Protein AF-A0A5B7C7I0-F1 (afdb_monomer)

Organism: Davidia involucrata (NCBI:txid16924)

Secondary structure (DSSP, 8-state):
-HHHHHHHHHHHHHHHHHHHHHHH-TT--------HHHHHHHHHSGGGGT-SBSSS-SEE-TT--SS----TT-EE-S-GGGBSBSSSSSBPHHHHHHHHHHHHHHTT-S-TT-TT-PPPPPPPPP--

Sequence (128 aa):
DKTNKLALSFNQATSKLMNQLSTNLPNASYRFGDAYDVVNDVITNPQKHGFNNSDSPCCSFGKIRPALTCIPASRLCKDRSKYVFWDEYHPSDSANELIANELIRKLGFLNVNDTNAPTPPPNIAPSS

pLDDT: mean 87.79, std 14.26, range [53.06, 98.56]

Mean predicted aligned error: 8.64 Å

Solvent-accessible surface area (backbone atoms only — not comparable to full-atom values): 7889 Å² total; per-residue (Å²): 108,72,68,60,53,48,52,54,51,49,52,55,52,51,54,52,50,51,55,52,47,44,70,77,37,78,93,54,89,82,82,82,79,80,51,64,69,57,55,49,45,46,52,76,41,23,62,86,74,65,19,81,35,57,87,56,40,30,35,33,56,79,87,68,82,80,91,61,72,80,49,96,86,40,48,71,52,93,59,61,69,31,21,38,21,32,22,89,82,45,61,16,72,56,38,46,52,50,51,48,52,51,43,40,52,75,71,61,73,58,62,94,80,62,85,79,67,79,79,75,79,79,78,79,73,83,85,125

Structure (mmCIF, N/CA/C/O backbone):
data_AF-A0A5B7C7I0-F1
#
_entry.id   AF-A0A5B7C7I0-F1
#
loop_
_atom_site.group_PDB
_atom_site.id
_atom_site.type_symbol
_atom_site.label_atom_id
_atom_site.label_alt_id
_atom_site.label_comp_id
_atom_site.label_asym_id
_atom_site.label_entity_id
_atom_site.label_seq_id
_atom_site.pdbx_PDB_ins_code
_atom_site.Cartn_x
_atom_site.Cartn_y
_atom_site.Cartn_z
_atom_site.occupancy
_atom_site.B_iso_or_equiv
_atom_site.auth_seq_id
_atom_site.auth_comp_id
_atom_site.auth_asym_id
_atom_site.auth_atom_id
_atom_site.pdbx_PDB_model_num
ATOM 1 N N . ASP A 1 1 ? 11.400 7.582 5.707 1.00 76.56 1 ASP A N 1
ATOM 2 C CA . ASP A 1 1 ? 11.215 7.687 7.178 1.00 76.56 1 ASP A CA 1
ATOM 3 C C . ASP A 1 1 ? 10.120 8.637 7.646 1.00 76.56 1 ASP A C 1
ATOM 5 O O . ASP A 1 1 ? 9.203 8.170 8.309 1.00 76.56 1 ASP A O 1
ATOM 9 N N . LYS A 1 2 ? 10.171 9.947 7.349 1.00 93.69 2 LYS A N 1
ATOM 10 C CA . LYS A 1 2 ? 9.161 10.907 7.853 1.00 93.69 2 LYS A CA 1
ATOM 11 C C . LYS A 1 2 ? 7.727 10.558 7.421 1.00 93.69 2 LYS A C 1
ATOM 13 O O . LYS A 1 2 ? 6.839 10.533 8.265 1.00 93.69 2 LYS A O 1
ATOM 18 N N . THR A 1 3 ? 7.523 10.222 6.146 1.00 93.69 3 THR A N 1
ATOM 19 C CA . THR A 1 3 ? 6.205 9.848 5.600 1.00 93.69 3 THR A CA 1
ATOM 20 C C . THR A 1 3 ? 5.642 8.586 6.255 1.00 93.69 3 THR A C 1
ATOM 22 O O . THR A 1 3 ? 4.497 8.589 6.688 1.00 93.69 3 THR A O 1
ATOM 25 N N . ASN A 1 4 ? 6.463 7.545 6.433 1.00 95.81 4 ASN A N 1
ATOM 26 C CA . ASN A 1 4 ? 6.045 6.304 7.095 1.00 95.81 4 ASN A CA 1
ATOM 27 C C . ASN A 1 4 ? 5.646 6.542 8.555 1.00 95.81 4 ASN A C 1
ATOM 29 O O . ASN A 1 4 ? 4.616 6.048 9.001 1.00 95.81 4 ASN A O 1
ATOM 33 N N . LYS A 1 5 ? 6.417 7.356 9.293 1.00 97.62 5 LYS A N 1
ATOM 34 C CA . LYS A 1 5 ? 6.063 7.740 10.669 1.00 97.62 5 LYS A CA 1
ATOM 35 C C . LYS A 1 5 ? 4.719 8.468 10.723 1.00 97.62 5 LYS A C 1
ATOM 37 O O . LYS A 1 5 ? 3.924 8.198 11.621 1.00 97.62 5 LYS A O 1
ATOM 42 N N . LEU A 1 6 ? 4.461 9.369 9.772 1.00 97.81 6 LEU A N 1
ATOM 43 C CA . LEU A 1 6 ? 3.188 10.082 9.686 1.00 97.81 6 LEU A CA 1
ATOM 44 C C . LEU A 1 6 ? 2.023 9.128 9.393 1.00 97.81 6 LEU A C 1
ATOM 46 O O . LEU A 1 6 ? 1.022 9.185 10.101 1.00 97.81 6 LEU A O 1
ATOM 50 N N . ALA A 1 7 ? 2.174 8.224 8.421 1.00 97.25 7 ALA A N 1
ATOM 51 C CA . ALA A 1 7 ? 1.164 7.217 8.092 1.00 97.25 7 ALA A CA 1
ATOM 52 C C . ALA A 1 7 ? 0.836 6.321 9.299 1.00 97.25 7 ALA A C 1
ATOM 54 O O . ALA A 1 7 ? -0.326 6.181 9.667 1.00 97.25 7 ALA A O 1
ATOM 55 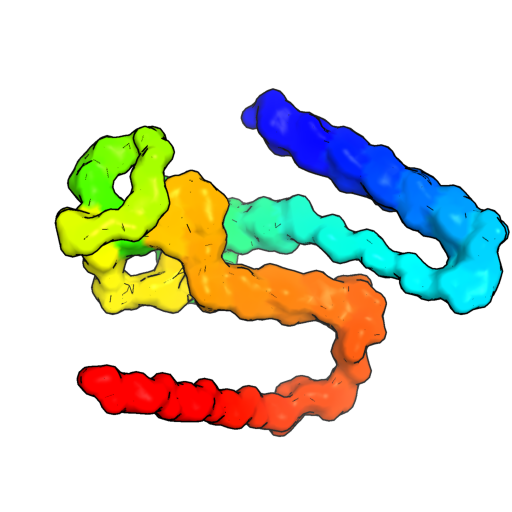N N . LEU A 1 8 ? 1.857 5.805 9.989 1.00 97.88 8 LEU A N 1
ATOM 56 C CA . LEU A 1 8 ? 1.678 4.989 11.195 1.00 97.88 8 LEU A CA 1
ATOM 57 C C . LEU A 1 8 ? 0.981 5.760 12.325 1.00 97.88 8 LEU A C 1
ATOM 59 O O . LEU A 1 8 ? 0.096 5.227 12.994 1.00 97.88 8 LEU A O 1
ATOM 63 N N . SER A 1 9 ? 1.340 7.031 12.520 1.00 98.12 9 SER A N 1
ATOM 64 C CA . SER A 1 9 ? 0.724 7.882 13.549 1.00 98.12 9 SER A CA 1
ATOM 65 C C . SER A 1 9 ? -0.745 8.171 13.230 1.00 98.12 9 SER A C 1
ATOM 67 O O . SER A 1 9 ? -1.598 8.121 14.118 1.00 98.12 9 SER A O 1
ATOM 69 N N . PHE A 1 10 ? -1.052 8.430 11.957 1.00 98.19 10 PHE A N 1
ATOM 70 C CA . PHE A 1 10 ? -2.415 8.606 11.467 1.00 98.19 10 PHE A CA 1
ATOM 71 C C . PHE A 1 10 ? -3.253 7.335 11.658 1.00 98.19 10 PHE A C 1
ATOM 73 O O . PHE A 1 10 ? -4.361 7.408 12.193 1.00 98.19 10 PHE A O 1
ATOM 80 N N . ASN A 1 11 ? -2.719 6.166 11.300 1.00 98.06 11 ASN A N 1
ATOM 81 C CA . ASN A 1 11 ? -3.413 4.888 11.466 1.00 98.06 11 ASN A CA 1
ATOM 82 C C . ASN A 1 11 ? -3.695 4.586 12.944 1.00 98.06 11 ASN A C 1
ATOM 84 O O . ASN A 1 11 ? -4.812 4.202 13.302 1.00 98.06 11 ASN A O 1
ATOM 88 N N . GLN A 1 12 ? -2.730 4.855 13.830 1.00 97.88 12 GLN A N 1
ATOM 89 C CA . GLN A 1 12 ? -2.917 4.700 15.272 1.00 97.88 12 GLN A CA 1
ATOM 90 C C . GLN A 1 12 ? -4.005 5.639 15.817 1.00 97.88 12 GLN A C 1
ATOM 92 O O . GLN A 1 12 ? -4.825 5.224 16.641 1.00 97.88 12 GLN A O 1
ATOM 97 N N . ALA A 1 13 ? -4.025 6.901 15.379 1.00 98.25 13 ALA A N 1
ATOM 98 C CA . ALA A 1 13 ? -5.044 7.867 15.787 1.00 98.25 13 ALA A CA 1
ATOM 99 C C . ALA A 1 13 ? -6.441 7.472 15.279 1.00 98.25 13 ALA A C 1
ATOM 101 O O . ALA A 1 13 ? -7.402 7.500 16.047 1.00 98.25 13 ALA A O 1
ATOM 102 N N . THR A 1 14 ? -6.544 7.027 14.025 1.00 98.12 14 THR A N 1
ATOM 103 C CA . THR A 1 14 ? -7.803 6.565 13.426 1.00 98.12 14 THR A CA 1
ATOM 104 C C . THR A 1 14 ? -8.346 5.334 14.145 1.00 98.12 14 THR A C 1
ATOM 106 O O . THR A 1 14 ? -9.528 5.294 14.476 1.00 98.12 14 THR A O 1
ATOM 109 N N . SER A 1 15 ? -7.492 4.365 14.482 1.00 96.25 15 SER A N 1
ATOM 110 C CA . SER A 1 15 ? -7.894 3.190 15.267 1.00 96.25 15 SER A CA 1
ATOM 111 C C . SER A 1 15 ? -8.486 3.580 16.631 1.00 96.25 15 SER A C 1
ATOM 113 O O . SER A 1 15 ? -9.556 3.101 17.014 1.00 96.25 15 SER A O 1
ATOM 115 N N . LYS A 1 16 ? -7.866 4.540 17.335 1.00 97.00 16 LYS A N 1
ATOM 116 C CA . LYS A 1 16 ? -8.408 5.082 18.596 1.00 97.00 16 LYS A CA 1
ATOM 117 C C . LYS A 1 16 ? -9.768 5.756 18.398 1.00 97.00 16 LYS A C 1
ATOM 119 O O . LYS A 1 16 ? -10.677 5.503 19.186 1.00 97.00 16 LYS A O 1
ATOM 124 N N . LEU A 1 17 ? -9.919 6.565 17.348 1.00 97.31 17 LEU A N 1
ATOM 125 C CA . LEU A 1 17 ? -11.186 7.220 17.019 1.00 97.31 17 LEU A CA 1
ATOM 126 C C . LEU A 1 17 ? -12.294 6.195 16.734 1.00 97.31 17 LEU A C 1
ATOM 128 O O . LEU A 1 17 ? -13.402 6.340 17.241 1.00 97.31 17 LEU A O 1
ATOM 132 N N . MET A 1 18 ? -12.000 5.133 15.982 1.00 95.88 18 MET A N 1
ATOM 133 C CA . MET A 1 18 ? -12.984 4.085 15.678 1.00 95.88 18 MET A CA 1
ATOM 134 C C . MET A 1 18 ? -13.446 3.341 16.936 1.00 95.88 18 MET A C 1
ATOM 136 O O . MET A 1 18 ? -14.637 3.055 17.072 1.00 95.88 18 MET A O 1
ATOM 140 N N . ASN A 1 19 ? -12.544 3.096 17.891 1.00 93.44 19 ASN A N 1
ATOM 141 C CA . ASN A 1 19 ? -12.912 2.526 19.190 1.00 93.44 19 ASN A CA 1
ATOM 142 C C . ASN A 1 19 ? -13.835 3.468 19.980 1.00 93.44 19 ASN A C 1
ATOM 144 O O . ASN A 1 19 ? -14.824 3.020 20.553 1.00 93.44 19 ASN A O 1
ATOM 148 N N . GLN A 1 20 ? -13.557 4.775 19.975 1.00 96.31 20 GLN A N 1
ATOM 149 C CA . GLN A 1 20 ? -14.411 5.770 20.636 1.00 96.31 20 GLN A CA 1
ATOM 150 C C . GLN A 1 20 ? -15.800 5.859 19.992 1.00 96.31 20 GLN A C 1
ATOM 152 O O . GLN A 1 20 ? -16.805 5.874 20.701 1.00 96.31 20 GLN A O 1
ATOM 157 N N . LEU A 1 21 ? -15.870 5.881 18.658 1.00 96.56 21 LEU A N 1
ATOM 158 C CA . LEU A 1 21 ? -17.138 5.900 17.926 1.00 96.56 21 LEU A CA 1
ATOM 159 C C . LEU A 1 21 ? -17.967 4.643 18.199 1.00 96.56 21 LEU A C 1
ATOM 161 O O . LEU A 1 21 ? -19.168 4.758 18.422 1.00 96.56 21 LEU A O 1
ATOM 165 N N . SER A 1 22 ? -17.328 3.472 18.259 1.00 93.81 22 SER A N 1
ATOM 166 C CA . SER A 1 22 ? -18.006 2.204 18.564 1.00 93.81 22 SER A CA 1
ATOM 167 C C . SER A 1 22 ? -18.650 2.205 19.957 1.00 93.81 22 SER A C 1
ATOM 169 O O . SER A 1 22 ? -19.727 1.647 20.132 1.00 93.81 22 SER A O 1
ATOM 171 N N . THR A 1 23 ? -18.034 2.874 20.938 1.00 93.25 23 THR A N 1
ATOM 172 C CA . THR A 1 23 ? -18.614 3.048 2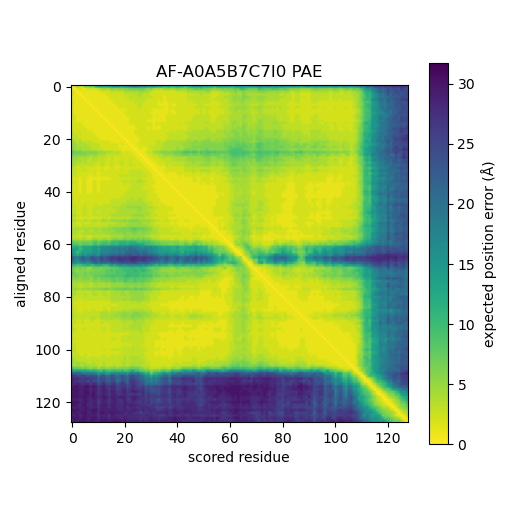2.282 1.00 93.25 23 THR A CA 1
ATOM 173 C C . THR A 1 23 ? -19.772 4.049 22.291 1.00 93.25 23 THR A C 1
ATOM 175 O O . THR A 1 23 ? -20.764 3.839 22.984 1.00 93.25 23 THR A O 1
ATOM 178 N N . ASN A 1 24 ? -19.659 5.140 21.530 1.00 97.00 24 ASN A N 1
ATOM 179 C CA . ASN A 1 24 ? -20.640 6.231 21.546 1.00 97.00 24 ASN A CA 1
ATOM 180 C C . ASN A 1 24 ? -21.871 5.964 20.668 1.00 97.00 24 ASN A C 1
ATOM 182 O O . ASN A 1 24 ? -22.919 6.572 20.880 1.00 97.00 24 ASN A O 1
ATOM 186 N N . LEU A 1 25 ? -21.748 5.089 19.669 1.00 96.88 25 LEU A N 1
ATOM 187 C CA . LEU A 1 25 ? -22.783 4.799 18.677 1.00 96.88 25 LEU A CA 1
ATOM 188 C C . LEU A 1 25 ? -23.041 3.284 18.624 1.00 96.88 25 LEU A C 1
ATOM 190 O O . LEU A 1 25 ? -22.655 2.631 17.656 1.00 96.88 25 LEU A O 1
ATOM 194 N N . PRO A 1 26 ? -23.721 2.707 19.635 1.00 91.81 26 PRO A N 1
ATOM 195 C CA . PRO A 1 26 ? -23.844 1.253 19.801 1.00 91.81 26 PRO A CA 1
ATOM 196 C C . PRO A 1 26 ? -24.618 0.547 18.675 1.00 91.81 26 PRO A C 1
ATOM 198 O O . PRO A 1 26 ? -24.524 -0.667 18.532 1.00 91.81 26 PRO A O 1
ATOM 201 N N . ASN A 1 27 ? -25.364 1.301 17.861 1.00 96.25 27 ASN A N 1
ATOM 202 C CA . ASN A 1 27 ? -26.117 0.781 16.716 1.00 96.25 27 ASN A CA 1
ATOM 203 C C . ASN A 1 27 ? -25.355 0.899 15.383 1.00 96.25 27 ASN A C 1
ATOM 205 O O . ASN A 1 27 ? -25.908 0.572 14.334 1.00 96.25 27 ASN A O 1
ATOM 209 N N . ALA A 1 28 ? -24.112 1.388 15.397 1.00 94.50 28 ALA A N 1
ATOM 210 C CA . ALA A 1 28 ? -23.260 1.495 14.220 1.00 94.50 28 ALA A CA 1
ATOM 211 C C . ALA A 1 28 ? -22.070 0.531 14.322 1.00 94.50 28 ALA A C 1
ATOM 213 O O . ALA A 1 28 ? -21.519 0.298 15.394 1.00 94.50 28 ALA A O 1
ATOM 214 N N . SER A 1 29 ? -21.665 -0.035 13.184 1.00 90.88 29 SER A N 1
ATOM 215 C CA . SER A 1 29 ? -20.516 -0.939 13.095 1.00 90.88 29 SER A CA 1
ATOM 216 C C . SER A 1 29 ? -19.380 -0.284 12.325 1.00 90.88 29 SER A C 1
ATOM 218 O O . SER A 1 29 ? -19.566 0.161 11.195 1.00 90.88 29 SER A O 1
ATOM 220 N N . TYR A 1 30 ? -18.190 -0.279 12.923 1.00 90.06 30 TYR A N 1
ATOM 221 C CA . TYR A 1 30 ? -16.982 0.286 12.329 1.00 90.06 30 TYR A CA 1
ATOM 222 C C . TYR A 1 30 ? -15.891 -0.776 12.206 1.00 90.06 30 TYR A C 1
ATOM 224 O O . TYR A 1 30 ? -15.731 -1.659 13.059 1.00 90.06 30 TYR A O 1
ATOM 232 N N . ARG A 1 31 ? -15.118 -0.678 11.128 1.00 90.25 31 ARG A N 1
ATOM 233 C CA . ARG A 1 31 ? -13.903 -1.454 10.885 1.00 90.25 31 ARG A CA 1
ATOM 234 C C . ARG A 1 31 ? -12.894 -0.535 10.214 1.00 90.25 31 ARG A C 1
ATOM 236 O O . ARG A 1 31 ? -13.233 0.144 9.250 1.00 90.25 31 ARG A O 1
ATOM 243 N N . PHE A 1 32 ? -11.669 -0.509 10.725 1.00 93.56 32 PHE A N 1
ATOM 244 C CA . PHE A 1 32 ? -10.584 0.253 10.118 1.00 93.56 32 PHE A CA 1
ATOM 245 C C . PHE A 1 32 ? -9.684 -0.688 9.319 1.00 93.56 32 PHE A C 1
ATOM 247 O O . PHE A 1 32 ? -9.035 -1.562 9.892 1.00 93.56 32 PHE A O 1
ATOM 254 N N . GLY A 1 33 ? -9.667 -0.519 7.997 1.00 93.00 33 GLY A N 1
ATOM 255 C CA . GLY A 1 33 ? -8.779 -1.254 7.100 1.00 93.00 33 GLY A CA 1
ATOM 256 C C . GLY A 1 33 ? -7.382 -0.644 7.088 1.00 93.00 33 GLY A C 1
ATOM 257 O O . GLY A 1 33 ? -7.036 0.065 6.147 1.00 93.00 33 GLY A O 1
ATOM 258 N N . ASP A 1 34 ? -6.591 -0.897 8.131 1.00 95.38 34 ASP A N 1
ATOM 259 C CA . ASP A 1 34 ? -5.182 -0.499 8.142 1.00 95.38 34 ASP A CA 1
ATOM 260 C C . ASP A 1 34 ? -4.397 -1.296 7.086 1.00 95.38 34 ASP A C 1
ATOM 262 O O . ASP A 1 34 ? -4.117 -2.488 7.244 1.00 95.38 34 ASP A O 1
ATOM 266 N N . ALA A 1 35 ? -4.064 -0.622 5.987 1.00 96.44 35 ALA A N 1
ATOM 267 C CA . A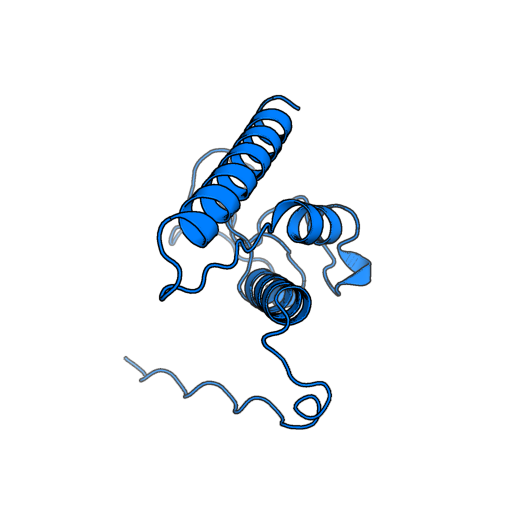LA A 1 35 ? -3.359 -1.209 4.857 1.00 96.44 35 ALA A CA 1
ATOM 268 C C . ALA A 1 35 ? -1.831 -1.143 4.979 1.00 96.44 35 ALA A C 1
ATOM 270 O O . ALA A 1 35 ? -1.155 -1.723 4.131 1.00 96.44 35 ALA A O 1
ATOM 271 N N . TYR A 1 36 ? -1.272 -0.458 5.987 1.00 97.50 36 TYR A N 1
ATOM 272 C CA . TYR A 1 36 ? 0.161 -0.140 6.021 1.00 97.50 36 TYR A CA 1
ATOM 273 C C . TYR A 1 36 ? 1.025 -1.399 5.933 1.00 97.50 36 TYR A C 1
ATOM 275 O O . TYR A 1 36 ? 1.874 -1.504 5.050 1.00 97.50 36 TYR A O 1
ATOM 283 N N . ASP A 1 37 ? 0.762 -2.384 6.791 1.00 96.88 37 ASP A N 1
ATOM 284 C CA . ASP A 1 37 ? 1.552 -3.618 6.822 1.00 96.88 37 ASP A CA 1
ATOM 285 C C . ASP A 1 37 ? 1.372 -4.457 5.554 1.00 96.88 37 ASP A C 1
ATOM 287 O O . ASP A 1 37 ? 2.321 -5.090 5.097 1.00 96.88 37 ASP A O 1
ATOM 291 N N . VAL A 1 38 ? 0.166 -4.455 4.971 1.00 97.56 38 VAL A N 1
ATOM 292 C CA . VAL A 1 38 ? -0.128 -5.191 3.730 1.00 97.56 38 VAL A CA 1
ATOM 293 C C . VAL A 1 38 ? 0.662 -4.582 2.577 1.00 97.56 38 VAL A C 1
ATOM 295 O O . VAL A 1 38 ? 1.411 -5.281 1.901 1.00 97.56 38 VAL A O 1
ATOM 298 N N . VAL A 1 39 ? 0.554 -3.267 2.392 1.00 97.81 39 VAL A N 1
ATOM 299 C CA . VAL A 1 39 ? 1.272 -2.534 1.344 1.00 97.81 39 VAL A CA 1
ATOM 300 C C . VAL A 1 39 ? 2.784 -2.652 1.539 1.00 97.81 39 VAL A C 1
ATOM 302 O O . VAL A 1 39 ? 3.509 -2.910 0.581 1.00 97.81 39 VAL A O 1
ATOM 305 N N . ASN A 1 40 ? 3.273 -2.525 2.775 1.00 97.75 40 ASN A N 1
ATOM 306 C CA . ASN A 1 40 ? 4.694 -2.666 3.072 1.00 97.75 40 ASN A CA 1
ATOM 307 C C . ASN A 1 40 ? 5.213 -4.077 2.746 1.00 97.75 40 ASN A C 1
ATOM 309 O O . ASN A 1 40 ? 6.293 -4.195 2.170 1.00 97.75 40 ASN A O 1
ATOM 313 N N . ASP A 1 41 ? 4.464 -5.142 3.056 1.00 98.25 41 ASP A N 1
ATOM 314 C CA . ASP A 1 41 ? 4.849 -6.516 2.689 1.00 98.25 41 ASP A CA 1
ATOM 315 C C . ASP A 1 41 ? 4.862 -6.713 1.165 1.00 98.25 41 ASP A C 1
ATOM 317 O O . ASP A 1 41 ? 5.790 -7.321 0.640 1.00 98.25 41 ASP A O 1
ATOM 321 N N . VAL A 1 42 ? 3.899 -6.143 0.433 1.00 98.25 42 VAL A N 1
ATOM 322 C CA . VAL A 1 42 ? 3.873 -6.192 -1.042 1.00 98.25 42 VAL A CA 1
ATOM 323 C C . VAL A 1 42 ? 5.085 -5.481 -1.652 1.00 98.25 42 VAL A C 1
ATOM 325 O O . VAL A 1 42 ? 5.682 -5.984 -2.602 1.00 98.25 42 VAL A O 1
ATOM 328 N N . ILE A 1 43 ? 5.486 -4.333 -1.102 1.00 98.00 43 ILE A N 1
ATOM 329 C CA . ILE A 1 43 ? 6.633 -3.561 -1.601 1.00 98.00 43 ILE A CA 1
ATOM 330 C C . ILE A 1 43 ? 7.963 -4.240 -1.262 1.00 98.00 43 ILE A C 1
ATOM 332 O O . ILE A 1 43 ? 8.859 -4.279 -2.107 1.00 98.00 43 ILE A O 1
ATOM 336 N N . THR A 1 44 ? 8.106 -4.742 -0.033 1.00 98.19 44 THR A N 1
ATOM 337 C CA . THR A 1 44 ? 9.368 -5.310 0.473 1.00 98.19 44 THR A CA 1
ATOM 338 C C . THR A 1 44 ? 9.577 -6.763 0.052 1.00 98.19 44 THR A C 1
ATOM 340 O O . THR A 1 44 ? 10.720 -7.180 -0.120 1.00 98.19 44 THR A O 1
ATOM 343 N N . ASN A 1 45 ? 8.495 -7.509 -0.189 1.00 98.25 45 ASN A N 1
ATOM 344 C CA . ASN A 1 45 ? 8.512 -8.908 -0.617 1.00 98.25 45 ASN A CA 1
ATOM 345 C C . ASN A 1 45 ? 7.695 -9.127 -1.911 1.00 98.25 45 ASN A C 1
ATOM 347 O O . ASN A 1 45 ? 6.831 -10.004 -1.946 1.00 98.25 45 ASN A O 1
ATOM 351 N N . PRO A 1 46 ? 7.950 -8.392 -3.010 1.00 98.12 46 PRO A N 1
ATOM 352 C CA . PRO A 1 46 ? 7.090 -8.412 -4.199 1.00 98.12 46 PRO A CA 1
ATOM 353 C C . PRO A 1 46 ? 6.979 -9.804 -4.833 1.00 98.12 46 PRO A C 1
ATOM 355 O O . PRO A 1 46 ? 5.897 -10.217 -5.247 1.00 98.12 46 PRO A O 1
ATOM 358 N N . GLN A 1 47 ? 8.070 -10.574 -4.831 1.00 98.19 47 GLN A N 1
ATOM 359 C CA . GLN A 1 47 ? 8.115 -11.914 -5.424 1.00 98.19 47 GLN A CA 1
ATOM 360 C C . GLN A 1 47 ? 7.225 -12.922 -4.692 1.00 98.19 47 GLN A C 1
ATOM 362 O O . GLN A 1 47 ? 6.627 -13.783 -5.335 1.00 98.19 47 GLN A O 1
ATOM 367 N N . LYS A 1 48 ? 7.076 -12.785 -3.366 1.00 98.25 48 LYS A N 1
ATOM 368 C CA . LYS A 1 48 ? 6.147 -13.597 -2.558 1.00 98.25 48 LYS A CA 1
ATOM 369 C C . LYS A 1 48 ? 4.701 -13.432 -3.035 1.00 98.25 48 LYS A C 1
ATOM 371 O O . LYS A 1 48 ? 3.910 -14.361 -2.932 1.00 98.25 48 LYS A O 1
ATOM 376 N N . HIS A 1 49 ? 4.392 -12.260 -3.580 1.00 97.81 49 HIS A N 1
ATOM 377 C CA . HIS A 1 49 ? 3.072 -11.852 -4.049 1.00 97.81 49 HIS A CA 1
ATOM 378 C C . HIS A 1 49 ? 2.932 -11.924 -5.576 1.00 97.81 49 HIS A C 1
ATOM 380 O O . HIS A 1 49 ? 1.960 -11.432 -6.137 1.00 97.81 49 HIS A O 1
ATOM 386 N N . GLY A 1 50 ? 3.898 -12.539 -6.270 1.00 97.75 50 GLY A N 1
ATOM 387 C CA . GLY A 1 50 ? 3.854 -12.734 -7.720 1.00 97.75 50 GLY A CA 1
ATOM 388 C C . GLY A 1 50 ? 4.278 -11.525 -8.562 1.00 97.75 50 GLY A C 1
ATOM 389 O O . GLY A 1 50 ? 4.194 -11.608 -9.794 1.00 97.75 50 GLY A O 1
ATOM 390 N N . PHE A 1 51 ? 4.768 -10.450 -7.933 1.00 98.56 51 PHE A N 1
ATOM 391 C CA . PHE A 1 51 ? 5.340 -9.277 -8.595 1.00 98.56 51 PHE A CA 1
ATOM 392 C C . PHE A 1 51 ? 6.853 -9.416 -8.782 1.00 98.56 51 PHE A C 1
ATOM 394 O O . PHE A 1 51 ? 7.567 -9.939 -7.929 1.00 98.56 51 PHE A O 1
ATOM 401 N N . ASN A 1 52 ? 7.369 -8.866 -9.878 1.00 98.25 52 ASN A N 1
ATOM 402 C CA . ASN A 1 52 ? 8.804 -8.848 -10.164 1.00 98.25 52 ASN A CA 1
ATOM 403 C C . ASN A 1 52 ? 9.444 -7.494 -9.839 1.00 98.25 52 ASN A C 1
ATOM 405 O O . ASN A 1 52 ? 10.666 -7.419 -9.726 1.00 98.25 52 ASN A O 1
ATOM 409 N N . ASN A 1 53 ? 8.645 -6.429 -9.727 1.00 97.38 53 ASN A N 1
ATOM 410 C CA . ASN A 1 53 ? 9.147 -5.077 -9.533 1.00 97.38 53 ASN A CA 1
ATOM 411 C C . ASN A 1 53 ? 8.245 -4.246 -8.613 1.00 97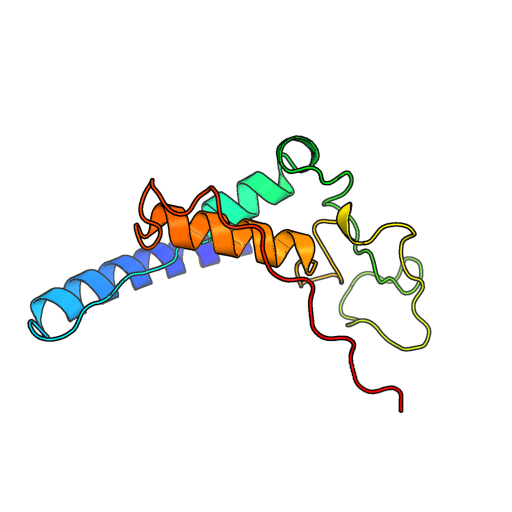.38 53 ASN A C 1
ATOM 413 O O . ASN A 1 53 ? 7.048 -4.106 -8.864 1.00 97.38 53 ASN A O 1
ATOM 417 N N . SER A 1 54 ? 8.855 -3.646 -7.593 1.00 97.12 54 SER A N 1
ATOM 418 C CA . SER A 1 54 ? 8.231 -2.696 -6.668 1.00 97.12 54 SER A CA 1
ATOM 419 C C 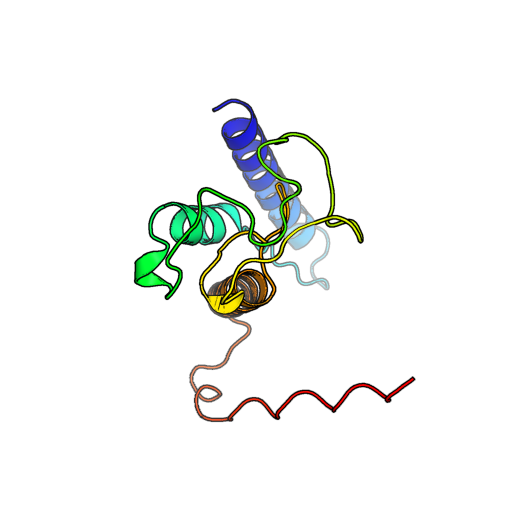. SER A 1 54 ? 8.964 -1.353 -6.582 1.00 97.12 54 SER A C 1
ATOM 421 O O . SER A 1 54 ? 8.574 -0.512 -5.786 1.00 97.12 54 SER A O 1
ATOM 423 N N . ASP A 1 55 ? 9.998 -1.118 -7.395 1.00 93.38 55 ASP A N 1
ATOM 424 C CA . ASP A 1 55 ? 10.857 0.080 -7.300 1.00 93.38 55 ASP A CA 1
ATOM 425 C C . ASP A 1 55 ? 10.671 1.062 -8.477 1.00 93.38 55 ASP A C 1
ATOM 427 O O . ASP A 1 55 ? 11.099 2.223 -8.462 1.00 93.38 55 ASP A O 1
ATOM 431 N N . SER A 1 56 ? 10.009 0.621 -9.547 1.00 91.75 56 SER A N 1
ATOM 432 C CA . SER A 1 56 ? 9.677 1.501 -10.670 1.00 91.75 56 SER A CA 1
ATOM 433 C C . SER A 1 56 ? 8.264 1.323 -11.195 1.00 91.75 56 SER A C 1
ATOM 435 O O . SER A 1 56 ? 7.737 0.211 -11.145 1.00 91.75 56 SER A O 1
ATOM 437 N N . PRO A 1 57 ? 7.645 2.408 -11.698 1.00 92.25 57 PRO A N 1
ATOM 438 C CA . PRO A 1 57 ? 6.289 2.343 -12.203 1.00 92.25 57 PRO A CA 1
ATOM 439 C C . PRO A 1 57 ? 6.229 1.603 -13.535 1.00 92.25 57 PRO A C 1
ATOM 441 O O . PRO A 1 57 ? 7.166 1.639 -14.340 1.00 92.25 57 PRO A O 1
ATOM 444 N N . CYS A 1 58 ? 5.093 0.963 -13.794 1.00 93.88 58 CYS A N 1
ATOM 445 C CA . CYS A 1 58 ? 4.833 0.368 -15.096 1.00 93.88 58 CYS A CA 1
ATOM 446 C C . CYS A 1 58 ? 4.647 1.434 -16.186 1.00 93.88 58 CYS A C 1
ATOM 448 O O . CYS A 1 58 ? 5.160 1.275 -17.294 1.00 93.88 58 CYS A O 1
ATOM 450 N N . CYS A 1 59 ? 3.923 2.513 -15.889 1.00 92.44 59 CYS A N 1
A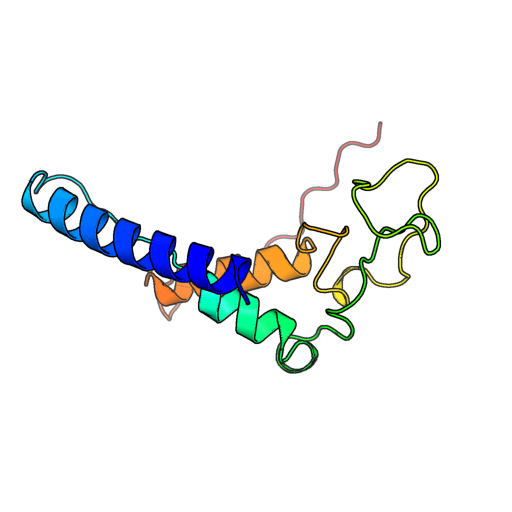TOM 451 C CA . CYS A 1 59 ? 3.760 3.657 -16.771 1.00 92.44 59 CYS A CA 1
ATOM 452 C C . CYS A 1 59 ? 4.794 4.733 -16.426 1.00 92.44 59 CYS A C 1
ATOM 454 O O . CYS A 1 59 ? 4.742 5.338 -15.359 1.00 92.44 59 CYS A O 1
ATOM 456 N N . SER A 1 60 ? 5.730 4.991 -17.339 1.00 89.06 60 SER A N 1
ATOM 457 C CA . SER A 1 60 ? 6.812 5.957 -17.121 1.00 89.06 60 SER A CA 1
ATOM 458 C C . SER A 1 60 ? 7.079 6.814 -18.350 1.00 89.06 60 SER A C 1
ATOM 460 O O . SER A 1 60 ? 6.982 6.361 -19.492 1.00 89.06 60 SER A O 1
ATOM 462 N N . PHE A 1 61 ? 7.474 8.066 -18.125 1.00 85.44 61 PHE A N 1
ATOM 463 C CA . PHE A 1 61 ? 7.967 8.951 -19.176 1.00 85.44 61 PHE A CA 1
ATOM 464 C C . PHE A 1 61 ? 9.495 9.076 -19.081 1.00 85.44 61 PHE A C 1
ATOM 466 O O . PHE A 1 61 ? 10.057 10.051 -18.579 1.00 85.44 61 PHE A O 1
ATOM 473 N N . GLY A 1 62 ? 10.190 8.026 -19.526 1.00 77.00 62 GLY A N 1
ATOM 474 C CA . GLY A 1 62 ? 11.648 7.947 -19.432 1.00 77.00 62 GLY A CA 1
ATOM 475 C C . GLY A 1 62 ? 12.130 7.878 -17.979 1.00 77.00 62 GLY A C 1
ATOM 476 O O . GLY A 1 62 ? 11.574 7.143 -17.173 1.00 77.00 62 GLY A O 1
ATOM 477 N N . LYS A 1 63 ? 13.191 8.624 -17.648 1.00 72.25 63 LYS A N 1
ATOM 478 C CA . LYS A 1 63 ? 13.768 8.682 -16.288 1.00 72.25 63 LYS A CA 1
ATOM 479 C C . LYS A 1 63 ? 13.200 9.825 -15.433 1.00 72.25 63 LYS A C 1
ATOM 481 O O . LYS A 1 63 ? 13.737 10.099 -14.363 1.00 72.25 63 LYS A O 1
ATOM 486 N N . ILE A 1 64 ? 12.174 10.531 -15.912 1.00 69.12 64 ILE A N 1
ATOM 487 C CA . ILE A 1 64 ? 11.585 11.668 -15.196 1.00 69.12 64 ILE A CA 1
ATOM 488 C C . ILE A 1 64 ? 10.677 11.114 -14.098 1.00 69.12 64 ILE A C 1
ATOM 490 O O . ILE A 1 64 ? 9.646 10.516 -14.387 1.00 69.12 64 ILE A O 1
ATOM 494 N N . ARG A 1 65 ? 11.127 11.277 -12.849 1.00 67.25 65 ARG A N 1
ATOM 495 C CA . ARG A 1 65 ? 10.595 10.625 -11.643 1.00 67.25 65 ARG A CA 1
ATOM 496 C C . ARG A 1 65 ? 10.355 11.626 -10.504 1.00 67.25 65 ARG A C 1
ATOM 498 O O . ARG A 1 65 ? 10.841 11.423 -9.394 1.00 67.25 65 ARG A O 1
ATOM 505 N N . PRO A 1 66 ? 9.703 12.771 -10.755 1.00 59.34 66 PRO A N 1
ATOM 506 C CA . PRO A 1 66 ? 8.617 13.051 -9.822 1.00 59.34 66 PRO A CA 1
ATOM 507 C C . PRO A 1 66 ? 7.424 13.731 -10.497 1.00 59.34 66 PRO A C 1
ATOM 509 O O . PRO A 1 66 ? 7.580 14.722 -11.203 1.00 59.34 66 PRO A O 1
ATOM 512 N N . ALA A 1 67 ? 6.227 13.244 -10.173 1.00 59.75 67 ALA A N 1
ATOM 513 C CA . ALA A 1 67 ? 4.953 13.939 -10.360 1.00 59.75 67 ALA A CA 1
ATOM 514 C C . ALA A 1 67 ? 4.240 13.852 -11.722 1.00 59.75 67 ALA A C 1
ATOM 516 O O . ALA A 1 67 ? 3.406 14.710 -12.005 1.00 59.75 67 ALA A O 1
ATOM 517 N N . LEU A 1 68 ? 4.461 12.809 -12.529 1.00 66.38 68 LEU A N 1
ATOM 518 C CA . LEU A 1 68 ? 3.537 12.516 -13.631 1.00 66.38 68 LEU A CA 1
ATOM 519 C C . LEU A 1 68 ? 2.651 11.313 -13.311 1.00 66.38 68 LEU A C 1
ATOM 521 O O . LEU A 1 68 ? 3.135 10.196 -13.138 1.00 66.38 68 LEU A O 1
ATOM 525 N N . THR A 1 69 ? 1.340 11.549 -13.314 1.00 78.25 69 THR A N 1
ATOM 526 C CA . THR A 1 69 ? 0.382 10.495 -13.646 1.00 78.25 69 THR A CA 1
ATOM 527 C C . THR A 1 69 ? 0.651 10.016 -15.075 1.00 78.25 69 THR A C 1
ATOM 529 O O . THR A 1 69 ? 1.310 10.691 -15.871 1.00 78.25 69 THR A O 1
ATOM 532 N N . CYS A 1 70 ? 0.167 8.826 -15.417 1.00 85.25 70 CYS A N 1
ATOM 533 C CA . CYS A 1 70 ? 0.344 8.285 -16.760 1.00 85.25 70 CYS A CA 1
ATOM 534 C C . CYS A 1 70 ? -0.236 9.240 -17.830 1.00 85.25 70 CYS A C 1
ATOM 536 O O . CYS A 1 70 ? -1.417 9.580 -17.773 1.00 85.25 70 CYS A O 1
ATOM 538 N N . ILE A 1 71 ? 0.579 9.664 -18.805 1.00 86.06 71 ILE A N 1
ATOM 539 C CA . ILE A 1 71 ? 0.173 10.550 -19.911 1.00 86.06 71 ILE A CA 1
ATOM 540 C C . ILE A 1 71 ? 0.236 9.813 -21.257 1.00 86.06 71 ILE A C 1
ATOM 542 O O . ILE A 1 71 ? 0.941 8.809 -21.363 1.00 86.06 71 ILE A O 1
ATOM 546 N N . PRO A 1 72 ? -0.405 10.324 -22.328 1.00 86.75 72 PRO A N 1
ATOM 547 C CA . PRO A 1 72 ? -0.364 9.682 -23.646 1.00 86.75 72 PRO A CA 1
ATOM 548 C C . PRO A 1 72 ? 1.045 9.448 -24.215 1.00 86.75 72 PRO A C 1
ATOM 550 O O . PRO A 1 72 ? 1.240 8.534 -25.008 1.00 86.75 72 PRO A O 1
ATOM 553 N N . ALA A 1 73 ? 2.035 10.252 -23.813 1.00 87.75 73 ALA A N 1
ATOM 554 C CA . ALA A 1 73 ? 3.422 10.102 -24.257 1.00 87.75 73 ALA A CA 1
ATOM 555 C C . ALA A 1 73 ? 4.237 9.074 -23.442 1.00 87.75 73 ALA A C 1
ATOM 557 O O . ALA A 1 73 ? 5.401 8.820 -23.763 1.00 87.75 73 ALA A O 1
ATOM 558 N N . SER A 1 74 ? 3.668 8.502 -22.376 1.00 90.31 74 SER A N 1
ATOM 559 C CA . SER A 1 74 ? 4.345 7.529 -21.520 1.00 90.31 74 SER A CA 1
ATOM 560 C C . SER A 1 74 ? 4.590 6.198 -22.230 1.00 90.31 74 SER A C 1
ATOM 562 O O . SER A 1 74 ? 3.860 5.782 -23.128 1.00 90.31 74 SER A O 1
ATOM 564 N N . ARG A 1 75 ? 5.616 5.482 -21.774 1.00 90.50 75 ARG A N 1
ATOM 565 C CA . ARG A 1 75 ? 5.864 4.085 -22.128 1.00 90.50 75 ARG A CA 1
ATOM 566 C C . ARG A 1 75 ? 5.303 3.183 -21.042 1.00 90.50 75 ARG A C 1
ATOM 568 O O . ARG A 1 75 ? 5.381 3.507 -19.859 1.00 90.50 75 ARG A O 1
ATOM 575 N N . LEU A 1 76 ? 4.771 2.043 -21.463 1.00 93.25 76 LEU A N 1
ATOM 576 C CA . LEU A 1 76 ? 4.207 1.039 -20.572 1.00 93.25 76 LEU A CA 1
ATOM 577 C C . LEU A 1 76 ? 5.156 -0.154 -20.460 1.00 93.25 76 LEU A C 1
ATOM 579 O O . LEU A 1 76 ? 5.797 -0.549 -21.437 1.00 93.25 76 LEU A O 1
ATOM 583 N N . CYS A 1 77 ? 5.224 -0.739 -19.270 1.00 93.81 77 CYS A N 1
ATOM 584 C CA . CYS A 1 77 ? 5.882 -2.015 -19.054 1.00 93.81 77 CYS A CA 1
ATOM 585 C C . CYS A 1 77 ? 5.183 -3.136 -19.845 1.00 93.81 77 CYS A C 1
ATOM 587 O O . CYS A 1 77 ? 4.013 -3.029 -20.221 1.00 93.81 77 CYS A O 1
ATOM 589 N N . LYS A 1 78 ? 5.909 -4.230 -20.106 1.00 96.12 78 LYS A N 1
ATOM 590 C CA . LYS A 1 78 ? 5.399 -5.349 -20.915 1.00 96.12 78 LYS A CA 1
ATOM 591 C C . LYS A 1 78 ? 4.269 -6.112 -20.218 1.00 96.12 78 LYS A C 1
ATOM 593 O O . LYS A 1 78 ? 3.292 -6.468 -20.867 1.00 96.12 78 LYS A O 1
ATOM 598 N N . ASP A 1 79 ? 4.420 -6.357 -18.919 1.00 97.38 79 ASP A N 1
ATOM 599 C CA . ASP A 1 79 ? 3.456 -7.097 -18.107 1.00 97.38 79 ASP A CA 1
ATOM 600 C C . ASP A 1 79 ? 3.111 -6.298 -16.846 1.00 97.38 79 ASP A C 1
ATOM 602 O O . ASP A 1 79 ? 3.907 -6.200 -15.911 1.00 97.38 79 ASP A O 1
ATOM 606 N N . ARG A 1 80 ? 1.910 -5.710 -16.852 1.00 96.00 80 ARG A N 1
ATOM 607 C CA . ARG A 1 80 ? 1.390 -4.843 -15.783 1.00 96.00 80 ARG A CA 1
ATOM 608 C C . ARG A 1 80 ? 1.167 -5.617 -14.486 1.00 96.00 80 ARG A C 1
ATOM 610 O O . ARG A 1 80 ? 1.396 -5.066 -13.415 1.00 96.00 80 ARG A O 1
ATOM 617 N N . SER A 1 81 ? 0.827 -6.903 -14.592 1.00 97.75 81 SER A N 1
ATOM 618 C CA . SER A 1 81 ? 0.564 -7.768 -13.438 1.00 97.75 81 SER A CA 1
ATOM 619 C C . SER A 1 81 ? 1.814 -8.066 -12.607 1.00 97.75 81 SER A C 1
ATOM 621 O O . SER A 1 81 ? 1.721 -8.532 -11.476 1.00 97.75 81 SER A O 1
ATOM 623 N N . LYS A 1 82 ? 3.007 -7.784 -13.149 1.00 98.25 82 LYS A N 1
ATOM 624 C CA . LYS A 1 82 ? 4.297 -8.002 -12.478 1.00 98.25 82 LYS A CA 1
ATOM 625 C C . LYS A 1 82 ? 4.862 -6.762 -11.798 1.00 98.25 82 LYS A C 1
ATOM 627 O O . LYS A 1 82 ? 5.953 -6.844 -11.232 1.00 98.25 82 LYS A O 1
ATOM 632 N N . TYR A 1 83 ? 4.145 -5.643 -11.830 1.00 98.06 83 TYR A N 1
ATOM 633 C CA . TYR A 1 83 ? 4.558 -4.382 -11.222 1.00 98.06 83 TYR A CA 1
ATOM 634 C C . TYR A 1 83 ? 3.627 -4.031 -10.065 1.00 98.06 83 TYR A C 1
ATOM 636 O O . TYR A 1 83 ? 2.409 -4.028 -10.229 1.00 98.06 83 TYR A O 1
ATOM 644 N N . VAL A 1 84 ? 4.198 -3.689 -8.909 1.00 98.44 84 VAL A N 1
ATOM 645 C CA . VAL A 1 84 ? 3.419 -3.198 -7.760 1.00 98.44 84 VAL A CA 1
ATOM 646 C C . VAL A 1 84 ? 2.817 -1.828 -8.063 1.00 98.44 84 VAL A C 1
ATOM 648 O O . VAL A 1 84 ? 1.680 -1.571 -7.690 1.00 98.44 84 VAL A O 1
ATOM 651 N N . PHE A 1 85 ? 3.551 -0.965 -8.770 1.00 96.31 85 PHE A N 1
ATOM 652 C CA . PHE A 1 85 ? 3.162 0.419 -9.030 1.00 96.31 85 PHE A CA 1
ATOM 653 C C . PHE A 1 85 ? 2.770 0.652 -10.492 1.00 96.31 85 PHE A C 1
ATOM 655 O O . PHE A 1 85 ? 3.488 0.263 -11.421 1.00 96.31 85 PHE A O 1
ATOM 662 N N . TRP A 1 86 ? 1.633 1.317 -10.700 1.00 94.81 86 TRP A N 1
ATOM 663 C CA . TRP A 1 86 ? 1.194 1.786 -12.012 1.00 94.81 86 TRP A CA 1
ATOM 664 C C . TRP A 1 86 ? 1.964 3.037 -12.433 1.00 94.81 86 TRP A C 1
ATOM 666 O O . TRP A 1 86 ? 2.574 3.042 -13.499 1.00 94.81 86 TRP A O 1
ATOM 676 N N . ASP A 1 87 ? 1.967 4.057 -11.577 1.00 90.94 87 ASP A N 1
ATOM 677 C CA . ASP A 1 87 ? 2.741 5.295 -11.704 1.00 90.94 87 ASP A CA 1
ATOM 678 C C . ASP A 1 87 ? 3.574 5.527 -10.428 1.00 90.94 87 ASP A C 1
ATOM 680 O O . ASP A 1 87 ? 3.698 4.627 -9.602 1.00 90.94 87 ASP A O 1
ATOM 684 N N . GLU A 1 88 ? 4.196 6.697 -10.268 1.00 88.81 88 GLU A N 1
ATOM 685 C CA . GLU A 1 88 ? 5.087 6.983 -9.127 1.00 88.81 88 GLU A CA 1
ATOM 686 C C . GLU A 1 88 ? 4.399 6.937 -7.746 1.00 88.81 88 GLU A C 1
ATOM 688 O O . GLU A 1 88 ? 5.088 6.970 -6.725 1.00 88.81 88 GLU A O 1
ATOM 693 N N . TYR A 1 89 ? 3.063 6.886 -7.686 1.00 87.44 89 TYR A N 1
ATOM 694 C CA . TYR A 1 89 ? 2.306 6.951 -6.432 1.00 87.44 89 TYR A CA 1
ATOM 695 C C . TYR A 1 89 ? 1.307 5.807 -6.263 1.00 87.44 89 TYR A C 1
ATOM 697 O O . TYR A 1 89 ? 1.105 5.331 -5.144 1.00 87.44 89 TYR A O 1
ATOM 705 N N . HIS A 1 90 ? 0.655 5.383 -7.343 1.00 93.75 90 HIS A N 1
ATOM 706 C CA . HIS A 1 90 ? -0.503 4.500 -7.274 1.00 93.75 90 HIS A CA 1
ATOM 707 C C . HIS A 1 90 ? -0.126 3.032 -7.522 1.00 93.75 90 HIS A C 1
ATOM 709 O O . HIS A 1 90 ? 0.637 2.742 -8.451 1.00 93.75 90 HIS A O 1
ATOM 715 N N . PRO A 1 91 ? -0.691 2.082 -6.753 1.00 96.81 91 PRO A N 1
ATOM 716 C CA . PRO A 1 91 ? -0.554 0.661 -7.047 1.00 96.81 91 PRO A CA 1
ATOM 717 C C . PRO A 1 91 ? -1.168 0.291 -8.405 1.00 96.81 91 PRO A C 1
ATOM 719 O O . PRO A 1 91 ? -2.089 0.956 -8.885 1.00 96.81 91 PRO A O 1
ATOM 722 N N . SER A 1 92 ? -0.684 -0.789 -9.016 1.00 97.75 92 SER A N 1
ATOM 723 C CA . SER A 1 92 ? -1.324 -1.411 -10.179 1.00 97.75 92 SER A CA 1
ATOM 724 C C . SER A 1 92 ? -2.696 -1.993 -9.828 1.00 97.75 92 SER A C 1
ATOM 726 O O . SER A 1 92 ? -3.053 -2.135 -8.657 1.00 97.75 92 SER A O 1
ATOM 728 N N . ASP A 1 93 ? -3.481 -2.341 -10.844 1.00 97.75 93 ASP A N 1
ATOM 729 C CA . ASP A 1 93 ? -4.742 -3.070 -10.669 1.00 97.75 93 ASP A CA 1
ATOM 730 C C . ASP A 1 93 ? -4.535 -4.382 -9.895 1.00 97.75 93 ASP A C 1
ATOM 732 O O . ASP A 1 93 ? -5.222 -4.633 -8.909 1.00 97.75 93 ASP A O 1
ATOM 736 N N . SER A 1 94 ? -3.510 -5.149 -10.266 1.00 98.12 94 SER A N 1
ATOM 737 C CA . SER A 1 94 ? -3.149 -6.426 -9.646 1.00 98.12 94 SER A CA 1
ATOM 738 C C . SER A 1 94 ? -2.704 -6.247 -8.189 1.00 98.12 94 SER A C 1
ATOM 740 O O . SER A 1 94 ? -3.050 -7.049 -7.323 1.00 98.12 94 SER A O 1
ATOM 742 N N . ALA A 1 95 ? -1.964 -5.174 -7.884 1.00 98.25 95 ALA A N 1
ATOM 743 C CA . ALA A 1 95 ? -1.604 -4.842 -6.507 1.00 98.25 95 ALA A CA 1
ATOM 744 C C . ALA A 1 95 ? -2.828 -4.414 -5.685 1.00 98.25 95 ALA A C 1
ATOM 746 O O . ALA A 1 95 ? -2.975 -4.859 -4.547 1.00 98.25 95 ALA A O 1
ATOM 747 N N . ASN A 1 96 ? -3.723 -3.601 -6.253 1.00 98.44 96 ASN A N 1
ATOM 748 C CA . ASN A 1 96 ? -4.965 -3.201 -5.589 1.00 98.44 96 ASN A CA 1
ATOM 749 C C . ASN A 1 96 ? -5.870 -4.401 -5.291 1.00 98.44 96 ASN A C 1
ATOM 751 O O . ASN A 1 96 ? -6.395 -4.485 -4.183 1.00 98.44 96 ASN A O 1
ATOM 755 N N . GLU A 1 97 ? -6.023 -5.339 -6.229 1.00 98.06 97 GLU A N 1
ATOM 756 C CA . GLU A 1 97 ? -6.8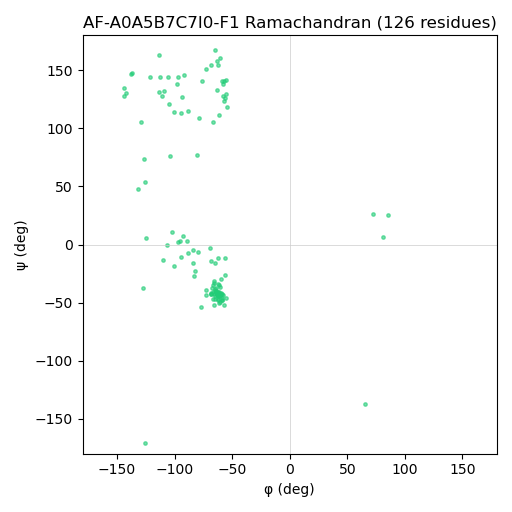01 -6.566 -6.020 1.00 98.06 97 GLU A CA 1
ATOM 757 C C . GLU A 1 97 ? -6.244 -7.384 -4.847 1.00 98.06 97 GLU A C 1
ATOM 759 O O . GLU A 1 97 ? -6.987 -7.759 -3.937 1.00 98.06 97 GLU A O 1
ATOM 764 N N . LEU A 1 98 ? -4.926 -7.598 -4.809 1.00 97.62 98 LEU A N 1
ATOM 765 C CA . LEU A 1 98 ? -4.280 -8.320 -3.714 1.00 97.62 98 LEU A CA 1
ATOM 766 C C . LEU A 1 98 ? -4.454 -7.602 -2.370 1.00 97.62 98 LEU A C 1
ATOM 768 O O . LEU A 1 98 ? -4.840 -8.232 -1.384 1.00 97.62 98 LEU A O 1
ATOM 772 N N . ILE A 1 99 ? -4.203 -6.289 -2.319 1.00 97.62 99 ILE A N 1
ATOM 773 C CA . ILE A 1 99 ? -4.354 -5.489 -1.093 1.00 97.62 99 ILE A CA 1
ATOM 774 C C . ILE A 1 99 ? -5.804 -5.538 -0.601 1.00 97.62 99 ILE A C 1
ATOM 776 O O . ILE A 1 99 ? -6.038 -5.730 0.594 1.00 97.62 99 ILE A O 1
ATOM 780 N N . ALA A 1 100 ? -6.776 -5.402 -1.504 1.00 96.19 100 ALA A N 1
ATOM 781 C CA . ALA A 1 100 ? -8.191 -5.494 -1.172 1.00 96.19 100 ALA A CA 1
ATOM 782 C C . ALA A 1 100 ? -8.532 -6.870 -0.588 1.00 96.19 100 ALA A C 1
ATOM 784 O O . ALA A 1 100 ? -9.108 -6.936 0.497 1.00 96.19 100 ALA A O 1
ATOM 785 N N . ASN A 1 101 ? -8.114 -7.959 -1.235 1.00 95.56 101 ASN A N 1
ATOM 786 C CA . ASN A 1 101 ? -8.359 -9.319 -0.751 1.00 95.56 101 ASN A CA 1
ATOM 787 C C . ASN A 1 101 ? -7.756 -9.557 0.642 1.00 95.56 101 ASN A C 1
ATOM 789 O O . ASN A 1 101 ? -8.424 -10.105 1.523 1.00 95.56 101 ASN A O 1
ATOM 793 N N . GLU A 1 102 ? -6.533 -9.084 0.888 1.00 95.19 102 GLU A N 1
ATOM 794 C CA . GLU A 1 102 ? -5.905 -9.176 2.208 1.00 95.19 102 GLU A CA 1
ATOM 795 C C . GLU A 1 102 ? -6.648 -8.364 3.273 1.00 95.19 102 GLU A C 1
ATOM 797 O O . GLU A 1 102 ? -6.818 -8.836 4.400 1.00 95.19 102 GLU A O 1
ATOM 802 N N . LEU A 1 103 ? -7.135 -7.168 2.938 1.00 94.38 103 LEU A N 1
ATOM 803 C CA . LEU A 1 103 ? -7.933 -6.358 3.857 1.00 94.38 103 LEU A CA 1
ATOM 804 C C . LEU A 1 103 ? -9.284 -7.007 4.159 1.00 94.38 103 LEU A C 1
ATOM 806 O O . LEU A 1 103 ? -9.649 -7.118 5.327 1.00 94.38 103 LEU A O 1
ATOM 810 N N . ILE A 1 104 ? -10.008 -7.482 3.146 1.00 92.88 104 ILE A N 1
ATOM 811 C CA . ILE A 1 104 ? -11.302 -8.158 3.322 1.00 92.88 104 ILE A CA 1
ATOM 812 C C . ILE A 1 104 ? -11.121 -9.403 4.207 1.00 92.88 104 ILE A C 1
ATOM 814 O O . ILE A 1 104 ? -11.893 -9.611 5.149 1.00 92.88 104 ILE A O 1
ATOM 818 N N . ARG A 1 105 ? -10.051 -10.180 3.986 1.00 91.50 105 ARG A N 1
ATOM 819 C CA . ARG A 1 105 ? -9.677 -11.320 4.835 1.00 91.50 105 ARG A CA 1
ATOM 820 C C . ARG A 1 105 ? -9.363 -10.892 6.271 1.00 91.50 105 ARG A C 1
ATOM 822 O O . ARG A 1 105 ? -9.910 -11.472 7.206 1.00 91.50 105 ARG A O 1
ATOM 829 N N . LYS A 1 106 ? -8.511 -9.878 6.470 1.00 91.06 106 LYS A N 1
ATOM 830 C CA . LYS A 1 106 ? -8.131 -9.368 7.805 1.00 91.06 106 LYS A CA 1
ATOM 831 C C . LYS A 1 106 ? -9.311 -8.795 8.587 1.00 91.06 106 LYS A C 1
ATOM 833 O O . LYS A 1 106 ? -9.344 -8.913 9.808 1.00 91.06 106 LYS A O 1
ATOM 838 N N . LEU A 1 107 ? -10.268 -8.182 7.896 1.00 90.69 107 LEU A N 1
ATOM 839 C CA . LEU A 1 107 ? -11.475 -7.621 8.500 1.00 90.69 107 LEU A CA 1
ATOM 840 C C . LEU A 1 107 ? -12.547 -8.680 8.795 1.00 90.69 107 LEU A C 1
ATOM 842 O O . LEU A 1 107 ? -13.545 -8.360 9.441 1.00 90.69 107 LEU A O 1
ATOM 846 N N . GLY A 1 108 ? -12.329 -9.930 8.372 1.00 87.44 108 GLY A N 1
ATOM 847 C CA . GLY A 1 108 ? -13.256 -11.037 8.591 1.00 87.44 108 GLY A CA 1
ATOM 848 C C . GLY A 1 108 ? -14.519 -10.944 7.736 1.00 87.44 108 GLY A C 1
ATOM 849 O O . GLY A 1 108 ? -15.560 -11.443 8.147 1.00 87.44 108 GLY A O 1
ATOM 850 N N . PHE A 1 109 ? -14.448 -10.284 6.575 1.00 79.12 109 PHE A N 1
ATOM 851 C CA . PHE A 1 109 ? -15.576 -10.186 5.644 1.00 79.12 109 PHE A CA 1
ATOM 852 C C . PHE A 1 109 ? -15.693 -11.396 4.702 1.00 79.12 109 PHE A C 1
ATOM 854 O O . PHE A 1 109 ? -16.749 -11.585 4.109 1.00 79.12 109 PHE A O 1
ATOM 861 N N . LEU A 1 110 ? -14.646 -12.223 4.570 1.00 64.56 110 LEU A N 1
ATOM 862 C CA . LEU A 1 110 ? -14.717 -13.499 3.846 1.00 64.56 110 LEU A CA 1
ATOM 863 C C . LEU A 1 110 ? -15.028 -14.643 4.813 1.00 64.56 110 LEU A C 1
ATOM 865 O O . LEU A 1 110 ? -14.297 -14.852 5.784 1.00 64.56 110 LEU A O 1
ATOM 869 N N . ASN A 1 111 ? -16.064 -15.426 4.510 1.00 55.62 111 ASN A N 1
ATOM 870 C CA . ASN A 1 111 ? -16.265 -16.727 5.136 1.00 55.62 111 ASN A CA 1
ATOM 871 C C . ASN A 1 111 ? -15.288 -17.740 4.516 1.00 55.62 111 ASN A C 1
ATOM 873 O O . ASN A 1 111 ? -15.083 -17.757 3.305 1.00 55.62 111 ASN A O 1
ATOM 877 N N . VAL A 1 112 ? -14.723 -18.633 5.337 1.00 56.00 112 VAL A N 1
ATOM 878 C CA . VAL A 1 112 ? -13.739 -19.673 4.945 1.00 56.00 112 VAL A CA 1
ATOM 879 C C . VAL A 1 112 ? -14.243 -20.610 3.820 1.00 56.00 112 VAL A C 1
ATOM 881 O O . VAL A 1 112 ? -13.445 -21.317 3.213 1.00 56.00 112 VAL A O 1
ATOM 884 N N . ASN A 1 113 ? -15.538 -20.571 3.485 1.00 53.91 113 ASN A N 1
ATOM 885 C CA . ASN A 1 113 ? -16.176 -21.418 2.473 1.00 53.91 113 ASN A CA 1
ATOM 886 C C . ASN A 1 113 ? -16.290 -20.803 1.061 1.00 53.91 113 ASN A C 1
ATOM 888 O O . ASN A 1 113 ? -16.615 -21.539 0.132 1.00 53.91 113 ASN A O 1
ATOM 892 N N . ASP A 1 114 ? -16.018 -19.507 0.866 1.00 57.41 114 ASP A N 1
ATOM 893 C CA . ASP A 1 114 ? -16.223 -18.833 -0.436 1.00 57.41 114 ASP A CA 1
ATOM 894 C C . ASP A 1 114 ? -15.002 -18.902 -1.377 1.00 57.41 114 ASP A C 1
ATOM 896 O O . ASP A 1 114 ? -15.021 -18.378 -2.488 1.00 57.41 114 ASP A O 1
ATOM 900 N N . THR A 1 115 ? -13.935 -19.598 -0.975 1.00 58.28 115 THR A N 1
ATOM 901 C CA . THR A 1 115 ? -12.664 -19.711 -1.720 1.00 58.28 115 THR A CA 1
ATOM 902 C C . THR A 1 115 ? -12.745 -20.520 -3.022 1.00 58.28 115 THR A C 1
ATOM 904 O O . THR A 1 115 ? -11.754 -20.595 -3.744 1.00 58.28 115 THR A O 1
ATOM 907 N N . ASN A 1 116 ? -13.904 -21.101 -3.353 1.00 55.28 116 ASN A N 1
ATOM 908 C CA . ASN A 1 116 ? -14.086 -21.973 -4.520 1.00 55.28 116 ASN A CA 1
ATOM 909 C C . ASN A 1 116 ? -14.878 -21.351 -5.680 1.00 55.28 116 ASN A C 1
ATOM 911 O O . ASN A 1 116 ? -15.079 -22.031 -6.687 1.00 55.28 116 ASN A O 1
ATOM 915 N N . ALA A 1 117 ? -15.349 -20.107 -5.578 1.00 55.38 117 ALA A N 1
ATOM 916 C CA . ALA A 1 117 ? -16.049 -19.464 -6.688 1.00 55.38 117 ALA A CA 1
ATOM 917 C C . ALA A 1 117 ? -15.039 -18.741 -7.600 1.00 55.38 117 ALA A C 1
ATOM 919 O O . ALA A 1 117 ? -14.411 -17.779 -7.154 1.00 55.38 117 ALA A O 1
ATOM 920 N N . PRO A 1 118 ? -14.856 -19.159 -8.869 1.00 53.06 118 PRO A N 1
ATOM 921 C CA . PRO A 1 118 ? -14.038 -18.410 -9.811 1.00 53.06 118 PRO A CA 1
ATOM 922 C C . PRO A 1 118 ? -14.668 -17.038 -10.044 1.00 53.06 118 PRO A C 1
ATOM 924 O O . PRO A 1 118 ? -15.869 -16.938 -10.309 1.00 53.06 118 PRO A O 1
ATOM 927 N N . THR A 1 119 ? -13.857 -15.987 -9.980 1.00 63.72 119 THR A N 1
ATOM 928 C CA . THR A 1 119 ? -14.276 -14.637 -10.351 1.00 63.72 119 THR A CA 1
ATOM 929 C C . THR A 1 119 ? -14.768 -14.653 -11.804 1.00 63.72 119 THR A C 1
ATOM 931 O O . THR A 1 119 ? -14.045 -15.148 -12.677 1.00 63.72 119 THR A O 1
ATOM 934 N N . PRO A 1 120 ? -15.979 -14.147 -12.108 1.00 63.00 120 PRO A N 1
ATOM 935 C CA . PRO A 1 120 ? -16.428 -14.021 -13.486 1.00 63.00 120 PRO A CA 1
ATOM 936 C C . PRO A 1 120 ? -15.451 -13.130 -14.261 1.00 63.00 120 PRO A C 1
ATOM 938 O O . PRO A 1 120 ? -14.983 -12.129 -13.708 1.00 63.00 120 PRO A O 1
ATOM 941 N N . PRO A 1 121 ? -15.139 -13.451 -15.527 1.00 56.31 121 PRO A N 1
ATOM 942 C CA . PRO A 1 121 ? -14.323 -12.570 -16.344 1.00 56.31 121 PRO A CA 1
ATOM 943 C C . PRO A 1 121 ? -14.985 -11.185 -16.425 1.00 56.31 121 PRO A C 1
ATOM 945 O O . PRO A 1 121 ? -16.215 -11.100 -16.512 1.00 56.31 121 PRO A O 1
ATOM 948 N N . PRO A 1 122 ? -14.198 -10.095 -16.386 1.00 69.81 122 PRO A N 1
ATOM 949 C CA . PRO A 1 122 ? -14.745 -8.754 -16.505 1.00 69.81 122 PRO A CA 1
ATOM 950 C C . PRO A 1 122 ? -15.512 -8.622 -17.823 1.00 69.81 122 PRO A C 1
ATOM 952 O O . PRO A 1 122 ? -15.064 -9.099 -18.869 1.00 69.81 122 PRO A O 1
ATOM 955 N N . ASN A 1 123 ? -16.678 -7.971 -17.766 1.00 69.69 123 ASN A N 1
ATOM 956 C CA . ASN A 1 123 ? -17.446 -7.658 -18.965 1.00 69.69 123 ASN A CA 1
ATOM 957 C C . ASN A 1 123 ? -16.562 -6.875 -19.937 1.00 69.69 123 ASN A C 1
ATOM 959 O O . ASN A 1 123 ? -15.939 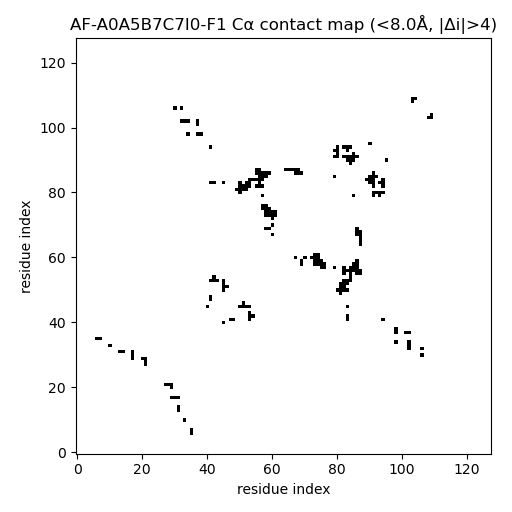-5.880 -19.560 1.00 69.69 123 ASN A O 1
ATOM 963 N N . ILE A 1 124 ? -16.527 -7.339 -21.187 1.00 65.19 124 ILE A N 1
ATOM 964 C CA . ILE A 1 124 ? -15.838 -6.663 -22.283 1.00 65.19 124 ILE A CA 1
ATOM 965 C C . ILE A 1 124 ? -16.383 -5.234 -22.340 1.00 65.19 124 ILE A C 1
ATOM 967 O O . ILE A 1 124 ? -17.586 -5.028 -22.508 1.00 65.19 124 ILE A O 1
ATOM 971 N N . ALA A 1 125 ? -15.498 -4.256 -22.137 1.00 59.06 125 ALA A N 1
ATOM 972 C CA . ALA A 1 125 ? -15.849 -2.849 -22.252 1.00 59.06 125 ALA A CA 1
ATOM 973 C C . ALA A 1 125 ? -16.459 -2.593 -23.642 1.00 59.06 125 ALA A C 1
ATOM 975 O O . ALA A 1 125 ? -15.984 -3.182 -24.619 1.00 59.06 125 ALA A O 1
ATOM 976 N N . PRO A 1 126 ? -17.490 -1.735 -23.763 1.00 53.12 126 PRO A N 1
ATOM 977 C CA . PRO A 1 126 ? -18.037 -1.398 -25.065 1.00 53.12 126 PRO A CA 1
ATOM 978 C C . PRO A 1 126 ? -16.915 -0.849 -25.943 1.00 53.12 126 PRO A C 1
ATOM 980 O O . PRO A 1 126 ? -16.213 0.085 -25.553 1.00 53.12 126 PRO A O 1
ATOM 983 N N . SER A 1 127 ? -16.739 -1.446 -27.116 1.00 56.16 127 SER A N 1
ATOM 984 C CA . SER A 1 127 ? -15.904 -0.882 -28.165 1.00 56.16 127 SER A CA 1
ATOM 985 C C . SER A 1 127 ? -16.496 0.463 -28.581 1.00 56.16 127 SER A C 1
ATOM 987 O O . SER A 1 127 ? -17.596 0.503 -29.136 1.00 56.16 127 SER A O 1
ATOM 989 N N . SER A 1 128 ? -15.783 1.539 -28.256 1.00 57.31 128 SER A N 1
ATOM 990 C CA . SER A 1 128 ? -15.939 2.857 -28.874 1.00 57.31 128 SER A CA 1
ATOM 991 C C . SER A 1 128 ? -15.474 2.833 -30.323 1.00 57.31 128 SER A C 1
ATOM 993 O O . SER A 1 128 ? -14.370 2.274 -30.536 1.00 57.31 128 SER A O 1
#

Radius of gyration: 18.21 Å; Cα contacts (8 Å, |Δi|>4): 121; chains: 1; bounding box: 40×36×51 Å

InterPro domai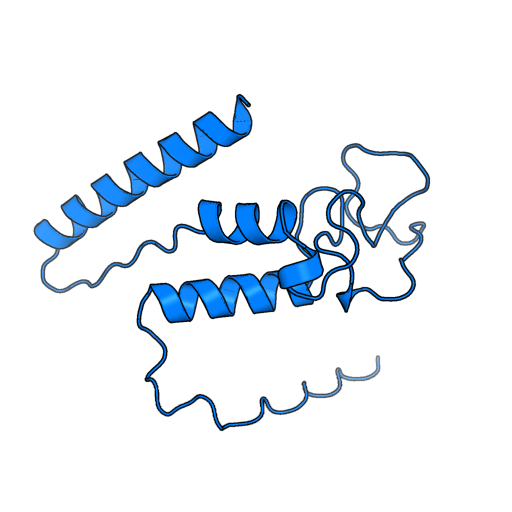ns:
  IPR001087 GDSL lipase/esterase [PF00657] (2-103)
  IPR036514 SGNH hydrolase superfamily [G3DSA:3.40.50.1110] (1-108)
  IPR051058 GDSL Esterase/Lipase Enzyme [PTHR45648] (2-106)

Nearest PDB structures (foldseek):
  6jl2-assembly3_C  TM=8.106E-01  e=1.380E-03  Vibrio vulnificus
  6ur0-assembly2_B  TM=8.535E-01  e=4.939E-03  Pseudomonas aeruginosa PAO1
  8d90-assembly2_B  TM=8.622E-01  e=1.285E-02  Pseudomonas aeruginosa PAO1
  6uqz-assembly2_B  TM=8.563E-01  e=1.131E-02  Pseudomonas aeruginosa PAO1
  6ur1-assembly2_B  TM=8.580E-01  e=1.460E-02  Pseudomonas aeruginosa PAO1

Foldseek 3Di:
DVVLVVLVVVLVVVVVVQVVCCVVPVPDDDDDQSLSVVLVCCLVVVVVLVAPENPAAQWADPPDDDDDDRDPNTHGHPDQLNYQHNHNPHGGPNNVVSSVVVSCVVRVVDDPPPVPDDDPDPDDDDDD